Protein AF-A0A1H2SVT1-F1 (afdb_monomer)

Nearest PDB structures (foldseek):
  7yj0-assembly2_D  TM=6.803E-01  e=1.256E+00  Boreostereum vibrans
  8rqc-assembly1_D  TM=5.465E-01  e=1.954E+00  Homo sapiens
  8rq9-assembly2_C  TM=5.549E-01  e=2.515E+00  Homo sapiens
  7ef0-assembly1_A  TM=5.835E-01  e=3.672E+00  Zea mays
  5x8m-assembly1_B  TM=4.064E-01  e=2.515E+00  Homo sapiens

Secondary structure (DSSP, 8-state):
--PPPHHHHHHHHHHT-HHHHHHHHHHHHHHHHHHHHHHHHHHHHHHHHHHHHHHHHHHSSBPPTTT--S-EEEEEEEE-TTTGGGTEEEEEEEETTT--EEEEEEE--

Organism: NCBI:txid574349

Foldseek 3Di:
DDQQDPVVLVVCVVVVVVVVSVVSVVSNVVVVVVVVVVVVVVVVVVVVVVVVVVVVCQPCADQDPPPRGRQKDWPDWAQDPVCSVVQWIWTWIAGPPPGDIDIDTDHPD

Mean predicted aligned error: 12.08 Å

Sequence (109 aa):
MALPNYKEIIELVKVGSTIEAQEKIMQLRQSALDLQEENIELRTKITDLEAKLREAESEDGDPCPRCRKRTYYVESSEPDRIFGDLGGMRRVYKCSECGFTESGISSDS

pLDDT: mean 86.69, std 9.15, range [52.06, 97.62]

Solvent-accessible surface area (backbone atoms only — not comparable to full-atom values): 6162 Å² total; per-residue (Å²): 134,89,75,73,55,71,68,60,43,51,50,29,51,72,74,65,40,56,65,66,27,47,55,48,51,50,51,44,51,51,53,50,50,54,52,51,52,53,50,52,52,51,51,51,50,50,55,52,50,54,50,51,49,57,52,51,55,55,66,79,29,48,62,26,94,86,82,60,48,23,44,26,45,77,77,45,77,42,70,27,94,85,41,29,94,78,46,24,27,32,34,31,33,36,23,81,84,79,66,51,71,53,76,50,80,47,70,78,127

Radius of gyration: 29.96 Å; Cα contacts (8 Å, |Δi|>4): 120; chains: 1; bounding box: 57×30×80 Å

Structure (mmCIF, N/CA/C/O backbone):
data_AF-A0A1H2SVT1-F1
#
_entry.id   AF-A0A1H2SVT1-F1
#
loop_
_atom_site.group_PDB
_atom_site.id
_atom_site.type_symbol
_atom_site.label_atom_id
_atom_site.label_alt_id
_atom_site.label_comp_id
_atom_site.label_asym_id
_atom_site.label_entity_id
_atom_site.label_seq_id
_atom_site.pdbx_PDB_ins_code
_atom_site.Cartn_x
_atom_site.Cartn_y
_atom_site.Cartn_z
_atom_site.occupancy
_atom_site.B_iso_or_equiv
_atom_site.auth_seq_id
_atom_site.auth_comp_id
_atom_site.auth_asym_id
_atom_site.auth_atom_id
_atom_site.pdbx_PDB_model_num
ATOM 1 N N . MET A 1 1 ? -9.133 -13.160 15.426 1.00 52.06 1 MET A N 1
ATOM 2 C CA . MET A 1 1 ? -9.771 -13.226 16.762 1.00 52.06 1 MET A CA 1
ATOM 3 C C . MET A 1 1 ? -11.283 -13.175 16.611 1.00 52.06 1 MET A C 1
ATOM 5 O O . MET A 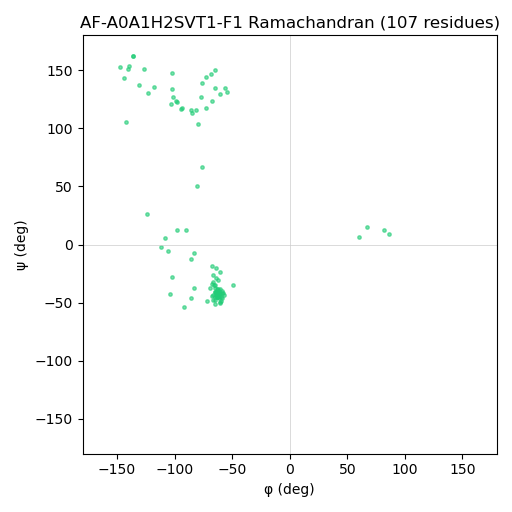1 1 ? -11.755 -12.540 15.677 1.00 52.06 1 MET A O 1
ATOM 9 N N . ALA A 1 2 ? -12.033 -13.835 17.496 1.00 68.94 2 ALA A N 1
ATOM 10 C CA . ALA A 1 2 ? -13.489 -13.709 17.542 1.00 68.94 2 ALA A CA 1
ATOM 11 C C . ALA A 1 2 ? -13.856 -12.492 18.403 1.00 68.94 2 ALA A C 1
ATOM 13 O O . ALA A 1 2 ? -13.541 -12.465 19.591 1.00 68.94 2 ALA A O 1
ATOM 14 N N . LEU A 1 3 ? -14.470 -11.475 17.797 1.00 72.31 3 LEU A N 1
ATOM 15 C CA . LEU A 1 3 ? -14.932 -10.291 18.520 1.00 72.31 3 LEU A CA 1
ATOM 16 C C . LEU A 1 3 ? -16.216 -10.620 19.297 1.00 72.31 3 LEU A C 1
ATOM 18 O O . LEU A 1 3 ? -17.097 -11.284 18.741 1.00 72.31 3 LEU A O 1
ATOM 22 N N . PRO A 1 4 ? -16.364 -10.137 20.544 1.00 74.88 4 PRO A N 1
ATOM 23 C CA . PRO A 1 4 ? -17.628 -10.221 21.265 1.00 74.88 4 PRO A CA 1
ATOM 24 C C . PRO A 1 4 ? -18.763 -9.593 20.448 1.00 74.88 4 PRO A C 1
ATOM 26 O O . PRO A 1 4 ? -18.633 -8.475 19.943 1.00 74.88 4 PRO A O 1
ATOM 29 N N . ASN A 1 5 ? -19.890 -10.294 20.318 1.00 82.62 5 ASN A N 1
ATOM 30 C CA . ASN A 1 5 ? -21.033 -9.778 19.574 1.00 82.62 5 ASN A CA 1
ATOM 31 C C . ASN A 1 5 ? -21.777 -8.734 20.419 1.00 82.62 5 ASN A C 1
ATOM 33 O O . ASN A 1 5 ? -22.199 -9.009 21.540 1.00 82.62 5 ASN A O 1
ATOM 37 N N . TYR A 1 6 ? -21.993 -7.545 19.857 1.00 83.62 6 TYR A N 1
ATOM 38 C CA . TYR A 1 6 ? -22.759 -6.463 20.485 1.00 83.62 6 TYR A CA 1
ATOM 39 C C . TYR A 1 6 ? -24.127 -6.918 21.030 1.00 83.62 6 TYR A C 1
ATOM 41 O O . TYR A 1 6 ? -24.556 -6.448 22.084 1.00 83.62 6 TYR A O 1
ATOM 49 N N . LYS A 1 7 ? -24.793 -7.867 20.353 1.00 84.94 7 LYS A N 1
ATOM 50 C CA . LYS A 1 7 ? -26.080 -8.421 20.801 1.00 84.94 7 LYS A CA 1
ATOM 51 C C . LYS A 1 7 ? -25.975 -9.153 22.143 1.00 84.94 7 LYS A C 1
ATOM 53 O O . LYS A 1 7 ? -26.826 -8.931 22.997 1.00 84.94 7 LYS A O 1
ATOM 58 N N . GLU A 1 8 ? -24.914 -9.932 22.357 1.00 83.88 8 GLU A N 1
ATOM 59 C CA . GLU A 1 8 ? -24.680 -10.654 23.619 1.00 83.88 8 GLU A CA 1
ATOM 60 C C . GLU A 1 8 ? -24.477 -9.678 24.783 1.00 83.88 8 GLU A C 1
ATOM 62 O O . GLU A 1 8 ? -25.024 -9.865 25.865 1.00 83.88 8 GLU A O 1
ATOM 67 N N . ILE A 1 9 ? -23.739 -8.587 24.552 1.00 82.69 9 ILE A N 1
ATOM 68 C CA . ILE A 1 9 ? -23.494 -7.562 25.577 1.00 82.69 9 ILE A CA 1
ATOM 69 C C . ILE A 1 9 ? -24.808 -6.891 25.991 1.00 82.69 9 ILE A C 1
ATOM 71 O O . ILE A 1 9 ? -25.060 -6.712 27.181 1.00 82.69 9 ILE A O 1
ATOM 75 N N . ILE A 1 10 ? -25.672 -6.540 25.032 1.00 85.06 10 ILE A N 1
ATOM 76 C CA . ILE A 1 10 ? -26.980 -5.942 25.339 1.00 85.06 10 ILE A CA 1
ATOM 77 C C . ILE A 1 10 ? -27.864 -6.906 26.128 1.00 85.06 10 ILE A C 1
ATOM 79 O O . ILE A 1 10 ? -28.576 -6.475 27.033 1.00 85.06 10 ILE A O 1
ATOM 83 N N . GLU A 1 11 ? -27.865 -8.187 25.770 1.00 86.25 11 GLU A N 1
ATOM 84 C CA . GLU A 1 11 ? -28.660 -9.197 26.470 1.00 86.25 11 GLU A CA 1
ATOM 85 C C . GLU A 1 11 ? -28.208 -9.349 27.924 1.00 86.25 11 GLU A C 1
ATOM 87 O O . GLU A 1 11 ? -29.047 -9.273 28.820 1.00 86.25 11 GLU A O 1
ATOM 92 N N . LEU A 1 12 ? -26.899 -9.421 28.178 1.00 84.62 12 LEU A N 1
ATOM 93 C CA . LEU A 1 12 ? -26.348 -9.464 29.538 1.00 84.62 12 LEU A CA 1
ATOM 94 C C . LEU A 1 12 ? -26.740 -8.225 30.358 1.00 84.62 12 LEU A C 1
ATOM 96 O O . LEU A 1 12 ? -27.152 -8.342 31.512 1.00 84.62 12 LEU A O 1
ATOM 100 N N . VAL A 1 13 ? -26.706 -7.036 29.747 1.00 82.25 13 VAL A N 1
ATOM 101 C CA . VAL A 1 13 ? -27.159 -5.794 30.396 1.00 82.25 13 VAL A CA 1
ATOM 102 C C . VAL A 1 13 ? -28.660 -5.834 30.705 1.00 82.25 13 VAL A C 1
ATOM 104 O O . VAL A 1 13 ? -29.070 -5.412 31.785 1.00 82.25 13 VAL A O 1
ATOM 107 N N . LYS A 1 14 ? -29.487 -6.358 29.792 1.00 83.56 14 LYS A N 1
ATOM 108 C CA . LYS A 1 14 ? -30.947 -6.452 29.970 1.00 83.56 14 LYS A CA 1
ATOM 109 C C . LYS A 1 14 ? -31.359 -7.431 31.066 1.00 83.56 14 LYS A C 1
ATOM 111 O O . LYS A 1 14 ? -32.363 -7.183 31.727 1.00 83.56 14 LYS A O 1
ATOM 116 N N . VAL A 1 15 ? -30.614 -8.520 31.255 1.00 89.25 15 VAL A N 1
ATOM 117 C CA . VAL A 1 15 ? -30.900 -9.530 32.292 1.00 89.25 15 VAL A CA 1
ATOM 118 C C . VAL A 1 15 ? -30.340 -9.115 33.667 1.00 89.25 15 VAL A C 1
ATOM 120 O O . VAL A 1 15 ? -30.661 -9.732 34.677 1.00 89.25 15 VAL A O 1
ATOM 123 N N . GLY A 1 16 ? -29.569 -8.022 33.744 1.00 83.50 16 GLY A N 1
ATOM 124 C CA . GLY A 1 16 ? -28.980 -7.524 34.996 1.00 83.50 16 GLY A CA 1
ATOM 125 C C . GLY A 1 16 ? -27.633 -8.166 35.348 1.00 83.50 16 GLY A C 1
ATOM 126 O O . GLY A 1 16 ? -27.096 -7.911 36.425 1.00 83.50 16 GLY A O 1
ATOM 127 N N . SER A 1 17 ? -27.057 -8.938 34.425 1.00 85.38 17 SER A N 1
ATOM 128 C CA . SER A 1 17 ? -25.718 -9.530 34.501 1.00 85.38 17 SER A CA 1
ATOM 129 C C . SER A 1 17 ? -24.630 -8.485 34.220 1.00 85.38 17 SER A C 1
ATOM 131 O O . SER A 1 17 ? -23.930 -8.508 33.205 1.00 85.38 17 SER A O 1
ATOM 133 N N . THR A 1 18 ? -24.500 -7.506 35.115 1.00 86.56 18 THR A N 1
ATOM 134 C CA . THR A 1 18 ? -23.638 -6.330 34.910 1.00 86.56 18 THR A CA 1
ATOM 135 C C . THR A 1 18 ? -22.146 -6.664 34.867 1.00 86.56 18 THR A C 1
ATOM 137 O O . THR A 1 18 ? -21.412 -6.017 34.122 1.00 86.56 18 THR A O 1
ATOM 140 N N . ILE A 1 19 ? -21.698 -7.682 35.607 1.00 88.62 19 ILE A N 1
ATOM 141 C CA . ILE A 1 19 ? -20.288 -8.111 35.644 1.00 88.62 19 ILE A CA 1
ATOM 142 C C . ILE A 1 19 ? -19.891 -8.797 34.329 1.00 88.62 19 ILE A C 1
ATOM 144 O O . ILE A 1 19 ? -18.910 -8.408 33.703 1.00 88.62 19 ILE A O 1
ATOM 148 N N . GLU A 1 20 ? -20.692 -9.749 33.852 1.00 87.44 20 GLU A N 1
ATOM 149 C CA . GLU A 1 20 ? -20.442 -10.470 32.592 1.00 87.44 20 GLU A CA 1
ATOM 150 C C . GLU A 1 20 ? -20.471 -9.510 31.391 1.00 87.44 20 GLU A C 1
ATOM 152 O O . GLU A 1 20 ? -19.639 -9.588 30.484 1.00 87.44 20 GLU A O 1
ATOM 157 N N . ALA A 1 21 ? -21.389 -8.535 31.411 1.00 87.19 21 ALA A N 1
ATOM 158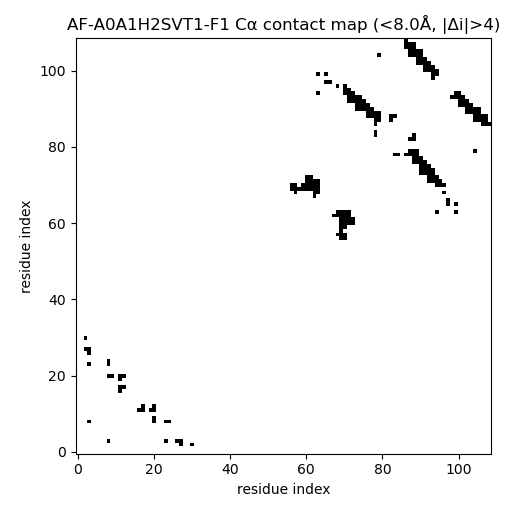 C CA . ALA A 1 21 ? -21.408 -7.458 30.430 1.00 87.19 21 ALA A CA 1
ATOM 159 C C . ALA A 1 21 ? -20.127 -6.604 30.483 1.00 87.19 21 ALA A C 1
ATOM 161 O O . ALA A 1 21 ? -19.577 -6.266 29.433 1.00 87.19 21 ALA A O 1
ATOM 162 N N . GLN A 1 22 ? -19.626 -6.267 31.678 1.00 88.44 22 GLN A N 1
ATOM 163 C CA . GLN A 1 22 ? -18.375 -5.517 31.837 1.00 88.44 22 GLN A CA 1
ATOM 164 C C . GLN A 1 22 ? -17.164 -6.287 31.306 1.00 88.44 22 GLN A C 1
ATOM 166 O O . GLN A 1 22 ? -16.359 -5.700 30.584 1.00 88.44 22 GLN A O 1
ATOM 171 N N . GLU A 1 23 ? -17.054 -7.587 31.582 1.00 90.06 23 GLU A N 1
ATOM 172 C CA . GLU A 1 23 ? -15.973 -8.427 31.051 1.00 90.06 23 GLU A CA 1
ATOM 173 C C . GLU A 1 23 ? -15.974 -8.447 29.520 1.00 90.06 23 GLU A C 1
ATOM 175 O O . GLU A 1 23 ? -14.938 -8.235 28.886 1.00 90.06 23 GLU A O 1
ATOM 180 N N . LYS A 1 24 ? -17.147 -8.613 28.901 1.00 88.69 24 LYS A N 1
ATOM 181 C CA . LYS A 1 24 ? -17.289 -8.582 27.438 1.00 88.69 24 LYS A CA 1
ATOM 182 C C . LYS A 1 24 ? -16.950 -7.211 26.850 1.00 88.69 24 LYS A C 1
ATOM 184 O O . LYS A 1 24 ? -16.329 -7.136 25.791 1.00 88.69 24 LYS A O 1
ATOM 189 N N . ILE A 1 25 ? -17.310 -6.124 27.535 1.00 89.44 25 ILE A N 1
ATOM 190 C CA . ILE A 1 25 ? -16.923 -4.761 27.141 1.00 89.44 25 ILE A CA 1
ATOM 191 C C . ILE A 1 25 ? -15.404 -4.584 27.236 1.00 89.44 25 ILE A C 1
ATOM 193 O O . ILE A 1 25 ? -14.810 -3.977 26.345 1.00 89.44 25 ILE A O 1
ATOM 197 N N . MET A 1 26 ? -14.760 -5.110 28.280 1.00 91.25 26 MET A N 1
ATOM 198 C CA . MET A 1 26 ? -13.302 -5.063 28.419 1.00 91.25 26 MET A CA 1
ATOM 199 C C . MET A 1 26 ? -12.604 -5.856 27.314 1.00 91.25 26 MET A C 1
ATOM 201 O O . MET A 1 26 ? -11.671 -5.338 26.706 1.00 91.25 26 MET A O 1
ATOM 205 N N . GLN A 1 27 ? -13.095 -7.053 26.987 1.00 91.06 27 GLN A N 1
ATOM 206 C CA . GLN A 1 27 ? -12.592 -7.844 25.859 1.00 91.06 27 GLN A CA 1
ATOM 207 C C . GLN A 1 27 ? -12.726 -7.083 24.538 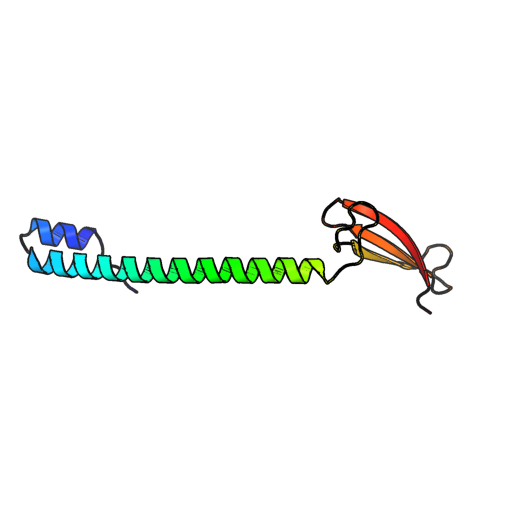1.00 91.06 27 GLN A C 1
ATOM 209 O O . GLN A 1 27 ? -11.771 -7.000 23.773 1.00 91.06 27 GLN A O 1
ATOM 214 N N . LEU A 1 28 ? -13.887 -6.468 24.292 1.00 90.69 28 LEU A N 1
ATOM 215 C CA . LEU A 1 28 ? -14.120 -5.685 23.081 1.00 90.69 28 LEU A CA 1
ATOM 216 C C . LEU A 1 28 ? -13.175 -4.479 22.992 1.00 90.69 28 LEU A C 1
ATOM 218 O O . LEU A 1 28 ? -12.664 -4.183 21.916 1.00 90.69 28 LEU A O 1
ATOM 222 N N . ARG A 1 29 ? -12.923 -3.797 24.116 1.00 91.31 29 ARG A N 1
ATOM 223 C CA . ARG A 1 29 ? -11.959 -2.690 24.186 1.00 91.31 29 ARG A CA 1
ATOM 224 C C . ARG A 1 29 ? -10.541 -3.158 23.893 1.00 91.31 29 ARG A C 1
ATOM 226 O O . ARG A 1 29 ? -9.868 -2.497 23.113 1.00 91.31 29 ARG A O 1
ATOM 233 N N . GLN A 1 30 ? -10.114 -4.279 24.472 1.00 93.50 30 GLN A N 1
ATOM 234 C CA . GLN A 1 30 ? -8.786 -4.827 24.208 1.00 93.50 30 GLN A CA 1
ATOM 235 C C . GLN A 1 30 ? -8.628 -5.167 22.727 1.00 93.50 30 GLN A C 1
ATOM 237 O O . GLN A 1 30 ? -7.723 -4.660 22.082 1.00 93.50 30 GLN A O 1
ATOM 242 N N . SER A 1 31 ? -9.574 -5.911 22.147 1.00 91.75 31 SER A N 1
ATOM 243 C CA . SER A 1 31 ? -9.515 -6.238 20.721 1.00 91.75 31 SER A CA 1
ATOM 244 C C . SER A 1 31 ? -9.582 -5.001 19.818 1.00 91.75 31 SER A C 1
ATOM 246 O O . SER A 1 31 ? -9.007 -5.008 18.735 1.00 91.75 31 SER A O 1
ATOM 248 N N . ALA A 1 32 ? -10.271 -3.933 20.233 1.00 92.44 32 ALA A N 1
ATOM 249 C CA . ALA A 1 32 ? -10.275 -2.671 19.496 1.00 92.44 32 ALA A CA 1
ATOM 250 C C . ALA A 1 32 ? -8.914 -1.959 19.545 1.00 92.44 32 ALA A C 1
ATOM 252 O O . ALA A 1 32 ? -8.521 -1.370 18.541 1.00 92.44 32 ALA A O 1
ATOM 253 N N . LEU A 1 33 ? -8.205 -2.018 20.678 1.00 95.62 33 LEU A N 1
ATOM 254 C CA . LEU A 1 33 ? -6.839 -1.501 20.801 1.00 95.62 33 LEU A CA 1
ATOM 255 C C . LEU A 1 33 ? -5.870 -2.314 19.940 1.00 95.62 33 LEU A C 1
ATOM 257 O O . LEU A 1 33 ? -5.164 -1.726 19.129 1.00 95.62 33 LEU A O 1
ATOM 261 N N . ASP A 1 34 ? -5.927 -3.645 20.022 1.00 94.88 34 ASP A N 1
ATOM 262 C CA . ASP A 1 34 ? -5.079 -4.536 19.220 1.00 94.88 34 ASP A CA 1
ATOM 263 C C . AS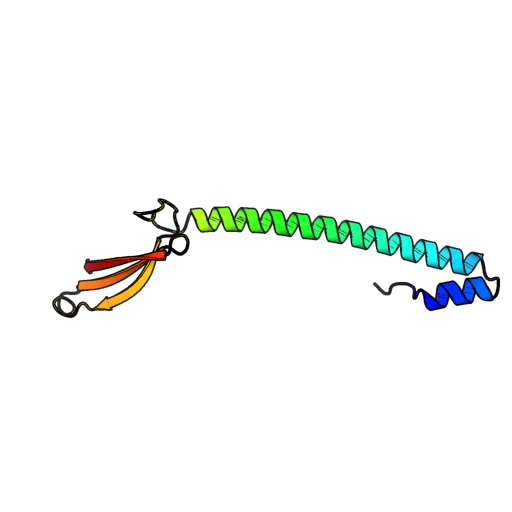P A 1 34 ? -5.272 -4.273 17.711 1.00 94.88 34 ASP A C 1
ATOM 265 O O . ASP A 1 34 ? -4.313 -4.145 16.952 1.00 94.88 34 ASP A O 1
ATOM 269 N N . LEU A 1 35 ? -6.527 -4.112 17.266 1.00 95.12 35 LEU A N 1
ATOM 270 C CA . LEU A 1 35 ? -6.841 -3.765 15.876 1.00 95.12 35 LEU A CA 1
ATOM 271 C C . LEU A 1 35 ? -6.353 -2.364 15.487 1.00 95.12 35 LEU A C 1
ATOM 273 O O . LEU A 1 35 ? -5.988 -2.148 14.331 1.00 95.12 35 LEU A O 1
ATOM 277 N N . GLN A 1 36 ? -6.376 -1.397 16.408 1.00 95.56 36 GLN A N 1
ATOM 278 C CA . GLN A 1 36 ? -5.826 -0.065 16.151 1.00 95.56 36 GLN A CA 1
ATOM 279 C C . GLN A 1 36 ? -4.308 -0.116 15.980 1.00 95.56 36 GLN A C 1
ATOM 281 O O . GLN A 1 36 ? -3.796 0.498 15.043 1.00 95.56 36 GLN A O 1
ATOM 286 N N . GLU A 1 37 ? -3.606 -0.862 16.830 1.00 96.38 37 GLU A N 1
ATOM 287 C CA . GLU A 1 37 ? -2.161 -1.072 16.728 1.00 96.38 37 GLU A CA 1
ATOM 288 C C . GLU A 1 37 ? -1.796 -1.740 15.398 1.00 96.38 37 GLU A C 1
ATOM 290 O O . GLU A 1 37 ? -0.988 -1.198 14.641 1.00 96.38 37 GLU A O 1
ATOM 295 N N . GLU A 1 38 ? -2.476 -2.833 15.037 1.00 95.88 38 GLU A N 1
ATOM 296 C CA . GLU A 1 38 ? -2.268 -3.509 13.752 1.00 95.88 38 GLU A CA 1
ATOM 297 C C . GLU A 1 38 ? -2.534 -2.565 12.567 1.00 95.88 38 GLU A C 1
ATOM 299 O O . GLU A 1 38 ? -1.779 -2.541 11.592 1.00 95.88 38 GLU A O 1
ATOM 304 N N . ASN A 1 39 ? -3.571 -1.722 12.644 1.00 95.94 39 ASN A N 1
ATOM 305 C CA . ASN A 1 39 ? -3.857 -0.749 11.591 1.00 95.94 39 ASN A CA 1
ATOM 306 C C . ASN A 1 39 ? -2.733 0.284 11.434 1.00 95.94 39 ASN A C 1
ATOM 308 O O . ASN A 1 39 ? -2.379 0.638 10.308 1.00 95.94 39 ASN A O 1
ATOM 312 N N . ILE A 1 40 ? -2.166 0.762 12.544 1.00 97.62 40 ILE A N 1
ATOM 313 C CA . ILE A 1 40 ? -1.035 1.697 12.543 1.00 97.62 40 ILE A CA 1
ATOM 314 C C . ILE A 1 40 ? 0.203 1.030 11.934 1.00 97.62 40 ILE A C 1
ATOM 316 O O . ILE A 1 40 ? 0.858 1.625 11.072 1.00 97.62 40 ILE A O 1
ATOM 320 N N . GLU A 1 41 ? 0.504 -0.211 12.314 1.00 97.38 41 GLU A N 1
ATOM 321 C CA . GLU A 1 41 ? 1.625 -0.964 11.747 1.00 97.38 41 GLU A CA 1
ATOM 322 C C . GLU A 1 41 ? 1.469 -1.183 10.241 1.00 97.38 41 GLU A C 1
ATOM 324 O O . GLU A 1 41 ? 2.406 -0.954 9.474 1.00 97.38 41 GLU A O 1
ATOM 329 N N . LEU A 1 42 ? 0.279 -1.597 9.797 1.00 96.69 42 LEU A N 1
ATOM 330 C CA . LEU A 1 42 ? -0.012 -1.811 8.382 1.00 96.69 42 LEU A CA 1
ATOM 331 C C . LEU A 1 42 ? 0.097 -0.512 7.584 1.00 96.69 42 LEU A C 1
ATOM 333 O O . LEU A 1 42 ? 0.704 -0.508 6.515 1.00 96.69 42 LEU A O 1
ATOM 337 N N . ARG A 1 43 ? -0.420 0.605 8.108 1.00 95.94 43 ARG A N 1
ATOM 338 C CA . ARG A 1 43 ? -0.262 1.924 7.473 1.00 95.94 43 ARG A CA 1
ATOM 339 C C . ARG A 1 43 ? 1.203 2.319 7.352 1.00 95.94 43 ARG A C 1
ATOM 341 O O . ARG A 1 43 ? 1.608 2.779 6.291 1.00 95.94 43 ARG A O 1
ATOM 348 N N . THR A 1 44 ? 1.994 2.088 8.396 1.00 96.50 44 THR A N 1
ATOM 349 C CA . THR A 1 44 ? 3.435 2.376 8.386 1.00 96.50 44 THR A CA 1
ATOM 350 C C . THR A 1 44 ? 4.157 1.541 7.324 1.00 96.50 44 THR A C 1
ATOM 352 O O . THR A 1 44 ? 4.941 2.074 6.538 1.00 96.50 44 THR A O 1
ATOM 355 N N . LYS A 1 45 ? 3.839 0.244 7.226 1.00 96.50 45 LYS A N 1
ATOM 356 C CA . LYS A 1 45 ? 4.382 -0.643 6.184 1.00 96.50 45 LYS A CA 1
ATOM 357 C C . LYS A 1 45 ? 3.991 -0.187 4.780 1.00 96.50 45 LYS A C 1
ATOM 359 O O . LYS A 1 45 ? 4.841 -0.183 3.899 1.00 96.50 45 LYS A O 1
ATOM 364 N N . ILE A 1 46 ? 2.740 0.227 4.572 1.00 95.88 46 ILE A N 1
ATOM 365 C CA . ILE A 1 46 ? 2.288 0.777 3.286 1.00 95.88 46 ILE A CA 1
ATOM 366 C C . ILE A 1 46 ? 3.107 2.017 2.929 1.00 95.88 46 ILE A C 1
ATOM 368 O O . ILE A 1 46 ? 3.643 2.083 1.830 1.00 95.88 46 ILE A O 1
ATOM 372 N N . THR A 1 47 ? 3.280 2.960 3.859 1.00 95.62 47 THR A N 1
ATOM 373 C CA . THR A 1 47 ? 4.053 4.179 3.580 1.00 95.62 47 THR A CA 1
ATOM 374 C C . THR A 1 47 ? 5.520 3.897 3.251 1.00 95.62 47 THR A C 1
ATOM 376 O O . THR A 1 47 ? 6.069 4.533 2.354 1.00 95.62 47 THR A O 1
ATOM 379 N N . ASP A 1 48 ? 6.144 2.928 3.929 1.00 95.75 48 ASP A N 1
ATOM 380 C CA . ASP A 1 48 ? 7.527 2.508 3.667 1.00 95.75 48 ASP A CA 1
ATOM 381 C C . ASP A 1 48 ? 7.662 1.819 2.300 1.00 95.75 48 ASP A C 1
ATOM 383 O O . ASP A 1 48 ? 8.552 2.140 1.514 1.00 95.75 48 ASP A O 1
ATOM 387 N N . LEU A 1 49 ? 6.737 0.914 1.969 1.00 94.44 49 LEU A N 1
ATOM 388 C CA . LEU A 1 49 ? 6.718 0.239 0.670 1.00 94.44 49 LEU A CA 1
ATOM 389 C C . LEU A 1 49 ? 6.452 1.213 -0.481 1.00 94.44 49 LEU A C 1
ATOM 391 O O . LEU A 1 49 ? 7.106 1.121 -1.515 1.00 94.44 49 LEU A O 1
ATOM 395 N N . GLU A 1 50 ? 5.542 2.171 -0.310 1.00 92.38 50 GLU A N 1
ATOM 396 C CA . GLU A 1 50 ? 5.305 3.223 -1.302 1.00 92.38 50 GLU A CA 1
ATOM 397 C C . GLU A 1 50 ? 6.524 4.137 -1.484 1.00 92.38 50 GLU A C 1
ATOM 399 O O . GLU A 1 50 ? 6.772 4.619 -2.587 1.00 92.38 50 GLU A O 1
ATOM 404 N N . ALA A 1 51 ? 7.283 4.417 -0.419 1.00 89.00 51 ALA A N 1
ATOM 405 C CA . ALA A 1 51 ? 8.533 5.167 -0.527 1.00 89.00 51 ALA A CA 1
ATOM 406 C C . ALA A 1 51 ? 9.577 4.387 -1.338 1.00 89.00 51 ALA A C 1
ATOM 408 O O . ALA A 1 51 ? 10.118 4.925 -2.299 1.00 89.00 51 ALA A O 1
ATOM 409 N N . LYS A 1 52 ? 9.768 3.100 -1.027 1.00 88.19 52 LYS A N 1
ATOM 410 C CA . LYS A 1 52 ? 10.681 2.212 -1.763 1.00 88.19 52 LYS A CA 1
ATOM 411 C C . LYS A 1 52 ? 10.290 2.038 -3.228 1.00 88.19 52 LYS A C 1
ATOM 413 O O . LYS A 1 52 ? 11.161 2.027 -4.089 1.00 88.19 52 LYS A O 1
ATOM 418 N N . LEU A 1 53 ? 8.994 1.927 -3.524 1.00 83.44 53 LEU A N 1
ATOM 419 C CA . LEU A 1 53 ? 8.502 1.885 -4.903 1.00 83.44 53 LEU A CA 1
ATOM 420 C C . LEU A 1 53 ? 8.826 3.178 -5.648 1.00 83.44 53 LEU A C 1
ATOM 422 O O . LEU A 1 53 ? 9.347 3.115 -6.752 1.00 83.44 53 LEU A O 1
ATOM 426 N N . ARG A 1 54 ? 8.596 4.342 -5.028 1.00 77.69 54 ARG A N 1
ATOM 427 C CA . ARG A 1 54 ? 8.959 5.635 -5.627 1.00 77.69 54 ARG A CA 1
ATOM 428 C C . ARG A 1 54 ? 10.459 5.767 -5.885 1.00 77.69 54 ARG A C 1
ATOM 430 O O . ARG A 1 54 ? 10.843 6.352 -6.893 1.00 77.69 54 ARG A O 1
ATOM 437 N N . GLU A 1 55 ? 11.295 5.256 -4.984 1.00 77.75 55 GLU A N 1
ATOM 438 C CA . GLU A 1 55 ? 12.749 5.225 -5.174 1.00 77.75 55 GLU A CA 1
ATOM 439 C C . GLU A 1 55 ? 13.129 4.321 -6.354 1.00 77.75 55 GLU A C 1
ATOM 441 O O . GLU A 1 55 ? 13.786 4.794 -7.278 1.00 77.75 55 GLU A O 1
ATOM 446 N N . ALA A 1 56 ? 12.631 3.083 -6.399 1.00 74.44 56 ALA A N 1
ATOM 447 C CA . ALA A 1 56 ? 12.897 2.145 -7.494 1.00 74.44 56 ALA A CA 1
ATOM 448 C C . ALA A 1 56 ? 12.395 2.660 -8.861 1.00 74.44 56 ALA A C 1
ATOM 450 O O . ALA A 1 56 ? 13.134 2.660 -9.843 1.00 74.44 56 ALA A O 1
ATOM 451 N N . GLU A 1 57 ? 11.179 3.214 -8.922 1.00 66.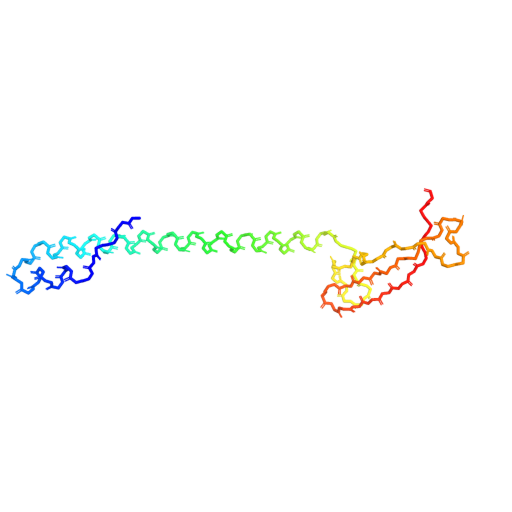94 57 GLU A N 1
ATOM 452 C CA . GLU A 1 57 ? 10.628 3.843 -10.134 1.00 66.94 57 GLU A CA 1
ATOM 453 C C . GLU A 1 57 ? 11.468 5.031 -10.627 1.00 66.94 57 GLU A C 1
ATOM 455 O O . GLU A 1 57 ? 11.414 5.389 -11.803 1.00 66.94 57 GLU A O 1
ATOM 460 N N . SER A 1 58 ? 12.243 5.663 -9.741 1.00 59.78 58 SER A N 1
ATOM 461 C CA . SER A 1 58 ? 13.142 6.757 -10.102 1.00 59.78 58 SER A CA 1
ATOM 462 C C . SER A 1 58 ? 14.516 6.293 -10.595 1.00 59.78 58 SER A C 1
ATOM 464 O O . SER A 1 58 ? 15.256 7.114 -11.140 1.00 59.78 58 SER A O 1
ATOM 466 N N . GLU A 1 59 ? 14.867 5.016 -10.427 1.00 61.31 59 GLU A N 1
ATOM 467 C CA . GLU A 1 59 ? 16.180 4.459 -10.781 1.00 61.31 59 GLU A CA 1
ATOM 468 C C . GLU A 1 59 ? 16.167 3.655 -12.092 1.00 61.31 59 GLU A C 1
ATOM 470 O O . GLU A 1 59 ? 17.170 3.665 -12.806 1.00 61.31 59 GLU A O 1
ATOM 475 N N . ASP A 1 60 ? 15.035 3.055 -12.470 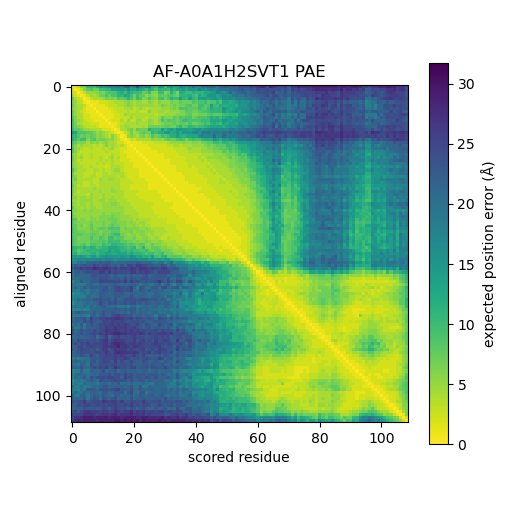1.00 61.97 60 ASP A N 1
ATOM 476 C CA . ASP A 1 60 ? 14.967 2.037 -13.535 1.00 61.97 60 ASP A CA 1
ATOM 477 C C . ASP A 1 60 ? 14.707 2.556 -14.971 1.00 61.97 60 ASP A C 1
ATOM 479 O O . ASP A 1 60 ? 14.436 1.767 -15.879 1.00 61.97 60 ASP A O 1
ATOM 483 N N . GLY A 1 61 ? 14.802 3.864 -15.235 1.00 69.06 61 GLY A N 1
ATOM 484 C CA . GLY A 1 61 ? 14.516 4.420 -16.565 1.00 69.06 61 GLY A CA 1
ATOM 485 C C . GLY A 1 61 ? 15.462 5.518 -17.036 1.00 69.06 61 GLY A C 1
ATOM 486 O O . GLY A 1 61 ? 16.022 6.291 -16.251 1.00 69.06 61 GLY A O 1
ATOM 487 N N . ASP A 1 62 ? 15.586 5.644 -18.358 1.00 79.44 62 ASP A N 1
ATOM 488 C CA . ASP A 1 62 ? 16.273 6.779 -18.963 1.00 79.44 62 ASP A CA 1
ATOM 489 C C . ASP A 1 62 ? 15.505 8.085 -18.662 1.00 79.44 62 ASP A C 1
ATOM 491 O O . ASP A 1 62 ? 14.279 8.088 -18.478 1.00 79.44 62 ASP A O 1
ATOM 495 N N . PRO A 1 63 ? 16.191 9.237 -18.570 1.00 85.31 63 PRO A N 1
ATOM 496 C CA . PRO A 1 63 ? 15.520 10.514 -18.377 1.00 85.31 63 PRO A CA 1
ATOM 497 C C . PRO A 1 63 ? 14.711 10.880 -19.625 1.00 85.31 63 PRO A C 1
ATOM 499 O O . PRO A 1 63 ? 15.254 11.032 -20.718 1.00 85.31 63 PRO A O 1
ATOM 502 N N . CYS A 1 64 ? 13.407 11.101 -19.457 1.00 88.25 64 CYS A N 1
ATOM 503 C CA . CYS A 1 64 ? 12.549 11.537 -20.552 1.00 88.25 64 CYS A CA 1
ATOM 504 C C . CYS A 1 64 ? 13.024 12.899 -21.103 1.00 88.25 64 CYS A C 1
ATOM 506 O O . CYS A 1 64 ? 13.131 13.859 -20.333 1.00 88.25 64 CYS A O 1
ATOM 508 N N . PRO A 1 65 ? 13.210 13.062 -22.425 1.00 88.75 65 PRO A N 1
ATOM 509 C CA . PRO A 1 65 ? 13.685 14.320 -23.009 1.00 88.75 65 PRO A CA 1
ATOM 510 C C . PRO A 1 65 ? 12.709 15.493 -22.808 1.00 88.75 65 PRO A C 1
ATOM 512 O O . PRO A 1 65 ? 13.117 16.653 -22.854 1.00 88.75 65 PRO A O 1
ATOM 515 N N . ARG A 1 66 ? 11.423 15.211 -22.541 1.00 90.31 66 ARG A N 1
ATOM 516 C CA . ARG A 1 66 ? 10.380 16.228 -22.339 1.00 90.31 66 ARG A CA 1
ATOM 517 C C . ARG A 1 66 ? 10.197 16.639 -20.877 1.00 90.31 66 ARG A C 1
ATOM 519 O O . ARG A 1 66 ? 10.212 17.830 -20.583 1.00 90.31 66 ARG A O 1
ATOM 526 N N . CYS A 1 67 ? 9.984 15.684 -19.968 1.00 90.69 67 CYS A N 1
ATOM 527 C CA . CYS A 1 67 ? 9.688 15.973 -18.555 1.00 90.69 67 CYS A CA 1
ATOM 528 C C . CYS A 1 67 ? 10.857 15.697 -17.598 1.00 90.69 67 CYS A C 1
ATOM 530 O O . CYS A 1 67 ? 10.745 16.004 -16.414 1.00 90.69 67 CYS A O 1
ATOM 532 N N . ARG A 1 68 ? 11.964 15.124 -18.094 1.00 83.81 68 ARG A N 1
ATOM 533 C CA . ARG A 1 68 ? 13.183 14.754 -17.348 1.00 83.81 68 ARG A CA 1
ATOM 534 C C . ARG A 1 68 ? 12.996 13.750 -16.207 1.00 83.81 68 ARG A C 1
ATOM 536 O O . ARG A 1 68 ? 13.958 13.464 -15.502 1.00 83.81 68 ARG A O 1
ATOM 543 N N . LYS A 1 69 ? 11.799 13.180 -16.039 1.00 83.62 69 LYS A N 1
ATOM 544 C CA . LYS A 1 69 ? 11.565 12.052 -15.129 1.00 83.62 69 LYS A CA 1
ATOM 545 C C . LYS A 1 69 ? 12.175 10.776 -15.718 1.00 83.62 69 LYS A C 1
ATOM 547 O O . LYS A 1 69 ? 12.135 10.590 -16.935 1.00 83.62 69 LYS A O 1
ATOM 552 N N . ARG A 1 70 ? 12.714 9.908 -14.861 1.00 83.94 70 ARG A N 1
ATOM 553 C CA . ARG A 1 70 ? 13.356 8.627 -15.213 1.00 83.94 70 ARG A CA 1
ATOM 554 C C . ARG A 1 70 ? 12.351 7.510 -15.471 1.00 83.94 70 ARG A C 1
ATOM 556 O O . ARG A 1 70 ? 12.413 6.434 -14.908 1.00 83.94 70 ARG A O 1
ATOM 563 N N . THR A 1 71 ? 11.377 7.807 -16.312 1.00 85.38 71 THR A N 1
ATOM 564 C CA . THR A 1 71 ? 10.292 6.883 -16.646 1.00 85.38 71 THR A CA 1
ATOM 565 C C . THR A 1 71 ? 10.203 6.653 -18.147 1.00 85.38 71 THR A C 1
ATOM 567 O O . THR A 1 71 ? 9.125 6.406 -18.689 1.00 85.38 71 THR A O 1
ATOM 570 N N . TYR A 1 72 ? 11.336 6.814 -18.837 1.00 88.31 72 TYR A N 1
ATOM 571 C CA . TYR A 1 72 ? 11.459 6.611 -20.269 1.00 88.31 72 TYR A CA 1
ATOM 572 C C . TYR A 1 72 ? 11.923 5.186 -20.559 1.00 88.31 72 TYR A C 1
ATOM 574 O O . TYR A 1 72 ? 13.011 4.793 -20.144 1.00 88.31 72 TYR A O 1
ATOM 582 N N . TYR A 1 73 ? 11.082 4.414 -21.246 1.00 86.19 73 TYR A N 1
ATOM 583 C CA . TYR A 1 73 ? 11.308 2.995 -21.517 1.00 86.19 73 TYR A CA 1
ATOM 584 C C . TYR A 1 73 ? 10.970 2.643 -22.972 1.00 86.19 73 TYR A C 1
ATOM 586 O O . TYR A 1 73 ? 10.269 3.389 -23.660 1.00 86.19 73 TYR A O 1
ATOM 594 N N . VAL A 1 74 ? 11.462 1.494 -23.444 1.00 89.62 74 VAL A N 1
ATOM 595 C CA . VAL A 1 74 ? 11.142 0.951 -24.774 1.00 89.62 74 VAL A CA 1
ATOM 596 C C . VAL A 1 74 ? 9.788 0.239 -24.716 1.00 89.62 74 VAL A C 1
ATOM 598 O O . VAL A 1 74 ? 9.639 -0.756 -24.015 1.00 89.62 74 VAL A O 1
ATOM 601 N N . GLU A 1 75 ? 8.799 0.746 -25.450 1.00 91.00 75 GLU A N 1
ATOM 602 C CA . GLU A 1 75 ? 7.462 0.149 -25.576 1.00 91.00 75 GLU A CA 1
ATOM 603 C C . GLU A 1 75 ? 7.431 -0.956 -26.644 1.00 91.00 75 GLU A C 1
ATOM 605 O O . GLU A 1 75 ? 6.772 -1.976 -26.453 1.00 91.00 75 GLU A O 1
ATOM 610 N N . SER A 1 7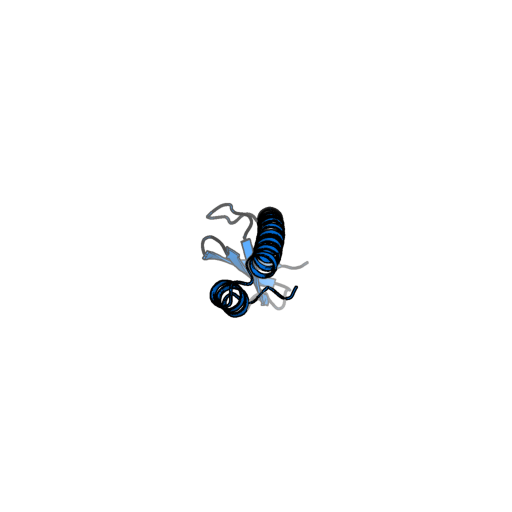6 ? 8.162 -0.791 -27.751 1.00 91.12 76 SER A N 1
ATOM 611 C CA . SER A 1 76 ? 8.309 -1.833 -28.773 1.00 91.12 76 SER A CA 1
ATOM 612 C C . SER A 1 76 ? 9.672 -1.784 -29.457 1.00 91.12 76 SER A C 1
ATOM 614 O O . SER A 1 76 ? 10.314 -0.736 -29.533 1.00 91.12 76 SER A O 1
ATOM 616 N N . SER A 1 77 ? 10.128 -2.939 -29.943 1.00 91.81 77 SER A N 1
ATOM 617 C CA . SER A 1 77 ? 11.392 -3.101 -30.663 1.00 91.81 77 SER A CA 1
ATOM 618 C C . SER A 1 77 ? 11.179 -4.108 -31.789 1.00 91.81 77 SER A C 1
ATOM 620 O O . SER A 1 77 ? 11.057 -5.304 -31.534 1.00 91.81 77 SER A O 1
ATOM 622 N N . GLU A 1 78 ? 11.104 -3.622 -33.025 1.00 92.62 78 GLU A N 1
ATOM 623 C CA . GLU A 1 78 ? 10.840 -4.431 -34.222 1.00 92.62 78 GLU A CA 1
ATOM 624 C C . GLU A 1 78 ? 11.930 -4.199 -35.276 1.00 92.62 78 GLU A C 1
ATOM 626 O O . GLU A 1 78 ? 12.485 -3.102 -35.329 1.00 92.62 78 GLU A O 1
ATOM 631 N N . PRO A 1 79 ? 12.243 -5.174 -36.148 1.00 92.00 79 PRO A N 1
ATOM 632 C CA . PRO A 1 79 ? 13.157 -4.948 -37.266 1.00 92.00 79 PRO A CA 1
ATOM 633 C C . PRO A 1 79 ? 12.688 -3.789 -38.155 1.00 92.00 79 PRO A C 1
ATOM 635 O O . PRO A 1 79 ? 11.509 -3.690 -38.509 1.00 92.00 79 PRO A O 1
ATOM 638 N N . ASP A 1 80 ? 13.602 -2.893 -38.526 1.00 91.56 80 ASP A N 1
ATOM 639 C CA . ASP A 1 80 ? 13.264 -1.772 -39.396 1.00 91.56 80 ASP A CA 1
ATOM 640 C C . ASP A 1 80 ? 12.934 -2.242 -40.824 1.00 91.56 80 ASP A C 1
ATOM 642 O O . ASP A 1 80 ? 13.515 -3.189 -41.346 1.00 91.56 80 ASP A O 1
ATOM 646 N N . ARG A 1 81 ? 12.017 -1.543 -41.500 1.00 90.94 81 ARG A N 1
ATOM 647 C CA . ARG A 1 81 ? 11.574 -1.908 -42.857 1.00 90.94 81 ARG A CA 1
ATOM 648 C C . ARG A 1 81 ? 12.671 -1.817 -43.915 1.00 90.94 81 ARG A C 1
ATOM 650 O O . ARG A 1 81 ? 12.564 -2.484 -44.936 1.00 90.94 81 ARG A O 1
ATOM 657 N N . ILE A 1 82 ? 13.646 -0.931 -43.724 1.00 88.75 82 ILE A N 1
ATOM 658 C CA . ILE A 1 82 ? 14.711 -0.665 -44.696 1.00 88.75 82 ILE A CA 1
ATOM 659 C C . ILE A 1 82 ? 16.006 -1.326 -44.233 1.00 88.75 82 ILE A C 1
ATOM 661 O O . ILE A 1 82 ? 16.716 -1.921 -45.037 1.00 88.75 82 ILE A O 1
ATOM 665 N N . PHE A 1 83 ? 16.307 -1.224 -42.937 1.00 87.19 83 PHE A N 1
ATOM 666 C CA . PHE A 1 83 ? 17.586 -1.661 -42.376 1.00 87.19 83 PHE A CA 1
ATOM 667 C C . PHE A 1 83 ? 17.493 -2.935 -41.525 1.00 87.19 83 PHE A C 1
ATOM 669 O O . PHE A 1 83 ? 18.499 -3.333 -40.943 1.00 87.19 83 PHE A O 1
ATOM 676 N N . GLY A 1 84 ? 16.330 -3.590 -41.455 1.00 87.56 84 GLY A N 1
ATOM 677 C CA . GLY A 1 84 ? 16.116 -4.794 -40.644 1.00 87.56 84 GLY A CA 1
ATOM 678 C C . GLY A 1 84 ? 17.061 -5.939 -40.999 1.00 87.56 84 GLY A C 1
ATOM 679 O O . GLY A 1 84 ? 17.656 -6.537 -40.107 1.00 87.56 84 GLY A O 1
ATOM 680 N N . ASP A 1 85 ? 17.299 -6.164 -42.294 1.00 87.88 85 ASP A N 1
ATOM 681 C CA . ASP A 1 85 ? 18.224 -7.200 -42.781 1.00 87.88 85 ASP A CA 1
ATOM 682 C C . ASP A 1 85 ? 19.696 -6.911 -42.432 1.00 87.88 85 ASP A C 1
ATOM 684 O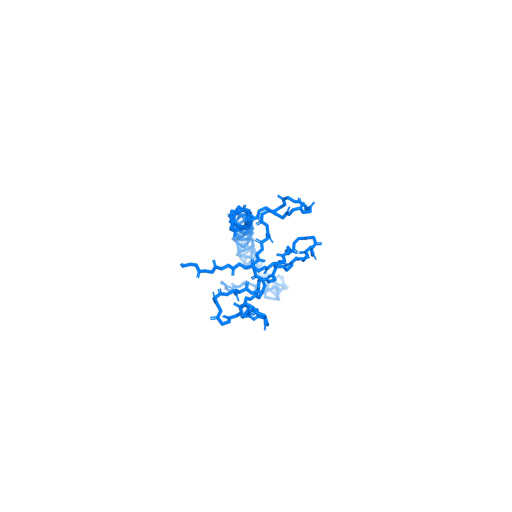 O . ASP A 1 85 ? 20.534 -7.810 -42.445 1.00 87.88 85 ASP A O 1
ATOM 688 N N . LEU A 1 86 ? 20.017 -5.656 -42.097 1.00 89.62 86 LEU A N 1
ATOM 689 C CA . LEU A 1 86 ? 21.339 -5.213 -41.647 1.00 89.62 86 LEU A CA 1
ATOM 690 C C . LEU A 1 86 ? 21.432 -5.110 -40.113 1.00 89.62 86 LEU A C 1
ATOM 692 O O . LEU A 1 86 ? 22.380 -4.520 -39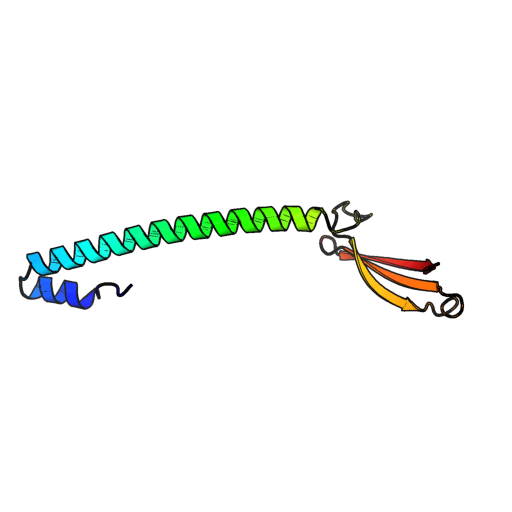.600 1.00 89.62 86 LEU A O 1
ATOM 696 N N . GLY A 1 87 ? 20.451 -5.647 -39.378 1.00 87.69 87 GLY A N 1
ATOM 697 C CA . GLY A 1 87 ? 20.406 -5.598 -37.912 1.00 87.69 87 GLY A CA 1
ATOM 698 C C . GLY A 1 87 ? 19.853 -4.290 -37.334 1.00 87.69 87 GLY A C 1
ATOM 699 O O . GLY A 1 87 ? 19.974 -4.039 -36.136 1.00 87.69 87 GLY A O 1
ATOM 700 N N . GLY A 1 88 ? 19.245 -3.434 -38.159 1.00 90.81 88 GLY A N 1
ATOM 701 C CA . GLY A 1 88 ? 18.571 -2.225 -37.695 1.00 90.81 88 GLY A CA 1
ATOM 702 C C . GLY A 1 88 ? 17.251 -2.550 -36.997 1.00 90.81 88 GLY A C 1
ATOM 703 O O . GLY A 1 88 ? 16.316 -3.042 -37.627 1.00 90.81 88 GLY A O 1
ATOM 704 N N . MET A 1 89 ? 17.143 -2.216 -35.714 1.00 91.25 89 MET A N 1
ATOM 705 C CA . MET A 1 89 ? 15.915 -2.327 -34.926 1.00 91.25 89 MET A CA 1
ATOM 706 C C . MET A 1 89 ? 15.263 -0.954 -34.796 1.00 91.25 89 MET A C 1
ATOM 708 O O . MET A 1 89 ? 15.887 0.013 -34.361 1.00 91.25 89 MET A O 1
ATOM 712 N N . ARG A 1 90 ? 13.987 -0.854 -35.149 1.00 92.12 90 ARG A N 1
ATOM 713 C CA . ARG A 1 90 ? 13.148 0.300 -34.854 1.00 92.12 90 ARG A CA 1
ATOM 714 C C . ARG A 1 90 ? 12.575 0.146 -33.451 1.00 92.12 90 ARG A C 1
ATOM 716 O O . ARG A 1 90 ? 11.736 -0.720 -33.204 1.00 92.12 90 ARG A O 1
ATOM 723 N N . ARG A 1 91 ? 13.003 1.022 -32.548 1.00 92.94 91 ARG A N 1
ATOM 724 C CA . ARG A 1 91 ? 12.497 1.090 -31.177 1.00 92.94 91 ARG A CA 1
ATOM 725 C C . ARG A 1 91 ? 11.524 2.248 -31.033 1.00 92.94 91 ARG A C 1
ATOM 727 O O . ARG A 1 91 ? 11.804 3.353 -31.501 1.00 92.94 91 ARG A O 1
ATOM 734 N N . VAL A 1 92 ? 10.390 1.988 -30.394 1.00 92.56 92 VAL A N 1
ATOM 735 C CA . VAL A 1 92 ? 9.448 3.013 -29.940 1.00 92.56 92 VAL A CA 1
ATOM 736 C C . VAL A 1 92 ? 9.635 3.171 -28.445 1.00 92.56 92 VAL A C 1
ATOM 738 O O . VAL A 1 92 ? 9.480 2.216 -27.688 1.00 92.56 92 VAL A O 1
ATOM 741 N N . TYR A 1 93 ? 9.975 4.378 -28.027 1.00 91.44 93 TYR A N 1
ATOM 742 C CA . TYR A 1 93 ? 10.140 4.751 -26.637 1.00 91.44 93 TYR A CA 1
ATOM 743 C C . TYR A 1 93 ? 8.919 5.521 -26.152 1.00 91.44 93 TYR A C 1
ATOM 745 O O . TYR A 1 93 ? 8.309 6.282 -26.910 1.00 91.44 93 TYR A O 1
ATOM 753 N N . LYS A 1 94 ? 8.589 5.365 -24.870 1.00 90.94 94 LYS A N 1
ATOM 754 C CA . LYS A 1 94 ? 7.455 6.030 -24.235 1.00 90.94 94 LYS A CA 1
ATOM 755 C C . LYS A 1 94 ? 7.768 6.417 -22.799 1.00 90.94 94 LYS A C 1
ATOM 757 O O . LYS A 1 94 ? 8.448 5.702 -22.073 1.00 90.94 94 LYS A O 1
ATOM 762 N N . CYS A 1 95 ? 7.253 7.571 -22.386 1.00 90.88 95 CYS A N 1
ATOM 763 C CA . CYS A 1 95 ? 7.280 8.023 -21.002 1.00 90.88 95 CYS A CA 1
ATOM 764 C C . CYS A 1 95 ? 5.934 7.739 -20.328 1.00 90.88 95 CYS A C 1
ATOM 766 O O . CYS A 1 95 ? 4.908 8.245 -20.790 1.00 90.88 95 CYS A O 1
ATOM 768 N N . SER A 1 96 ? 5.934 6.995 -19.217 1.00 85.81 96 SER A N 1
ATOM 769 C CA . SER A 1 96 ? 4.703 6.698 -18.460 1.00 85.81 96 SER A CA 1
ATOM 770 C C . SER A 1 96 ? 4.088 7.939 -17.802 1.00 85.81 96 SER A C 1
ATOM 772 O O . SER A 1 96 ? 2.878 8.006 -17.615 1.00 85.81 96 SER A O 1
ATOM 774 N N . GLU A 1 97 ? 4.904 8.951 -17.503 1.00 88.12 97 GLU A N 1
ATOM 775 C CA . GLU A 1 97 ? 4.496 10.134 -16.737 1.00 88.12 97 GLU A CA 1
ATOM 776 C C . GLU A 1 97 ? 3.868 11.243 -17.585 1.00 88.12 97 GLU A C 1
ATOM 778 O O . GLU A 1 97 ? 2.864 11.837 -17.204 1.00 88.12 97 GLU A O 1
ATOM 783 N N . CYS A 1 98 ? 4.476 11.576 -18.728 1.00 90.31 98 CYS A N 1
ATOM 784 C CA . CYS A 1 98 ? 3.998 12.669 -19.586 1.00 90.31 98 CYS A CA 1
ATOM 785 C C . CYS A 1 98 ? 3.433 12.197 -20.930 1.00 90.31 98 CYS A C 1
ATOM 787 O O . CYS A 1 98 ? 3.004 13.027 -21.734 1.00 90.31 98 CYS A O 1
ATOM 789 N N . GLY A 1 99 ? 3.473 10.887 -21.199 1.00 88.75 99 GLY A N 1
ATOM 790 C CA . GLY A 1 99 ? 2.998 10.299 -22.449 1.00 88.75 99 GLY A CA 1
ATOM 791 C C . GLY A 1 99 ? 3.826 10.679 -23.679 1.00 88.75 99 GLY A C 1
ATOM 792 O O . GLY A 1 99 ? 3.350 10.513 -24.797 1.00 88.75 99 GLY A O 1
ATOM 793 N N . PHE A 1 100 ? 5.034 11.227 -23.507 1.00 92.44 100 PHE A N 1
ATOM 794 C CA . PHE A 1 100 ? 5.932 11.505 -24.629 1.00 92.44 100 PHE A CA 1
ATOM 795 C C . PHE A 1 100 ? 6.358 10.200 -25.304 1.00 92.44 100 PHE A C 1
ATOM 797 O O . PHE A 1 100 ? 6.738 9.259 -24.610 1.00 92.44 100 PHE A O 1
ATOM 804 N N . THR A 1 101 ? 6.319 10.172 -26.635 1.00 93.25 101 THR A N 1
ATOM 805 C CA . THR A 1 101 ? 6.687 9.013 -27.452 1.00 93.25 101 THR A CA 1
ATOM 806 C C . THR A 1 101 ? 7.639 9.419 -28.566 1.00 93.25 101 THR A C 1
ATOM 808 O O . THR A 1 101 ? 7.384 10.417 -29.245 1.00 93.25 101 THR A O 1
ATOM 811 N N . GLU A 1 102 ? 8.674 8.622 -28.808 1.00 93.50 102 GLU A N 1
ATOM 812 C CA . GLU A 1 102 ? 9.610 8.827 -29.917 1.00 93.50 102 GLU A CA 1
ATOM 813 C C . GLU A 1 102 ? 10.004 7.489 -30.548 1.00 93.50 102 GLU A C 1
ATOM 815 O O . GLU A 1 102 ? 9.998 6.455 -29.885 1.00 93.50 102 GLU A O 1
ATOM 820 N N . SER A 1 103 ? 10.323 7.490 -31.842 1.00 91.50 103 SER A N 1
ATOM 821 C CA . SER A 1 103 ? 10.779 6.288 -32.543 1.00 91.50 103 SER A CA 1
ATOM 822 C C . SER A 1 103 ? 12.138 6.526 -33.186 1.00 91.50 103 SER A C 1
ATOM 824 O O . SER A 1 103 ? 12.290 7.504 -33.920 1.00 91.50 103 SER A O 1
ATOM 826 N N . GLY A 1 104 ? 13.089 5.618 -32.971 1.00 87.94 104 GLY A N 1
ATOM 827 C CA . GLY A 1 104 ? 14.431 5.678 -33.555 1.00 87.94 104 GLY A CA 1
ATOM 828 C C . GLY A 1 104 ? 14.898 4.328 -34.095 1.00 87.94 104 GLY A C 1
ATOM 829 O O . GLY A 1 104 ? 14.333 3.288 -33.761 1.00 87.94 104 GLY A O 1
ATOM 830 N N . ILE A 1 105 ? 15.923 4.356 -34.949 1.00 87.19 105 ILE A N 1
ATOM 831 C CA . ILE A 1 105 ? 16.607 3.152 -35.434 1.00 87.19 105 ILE A CA 1
ATOM 832 C C . ILE A 1 105 ? 17.873 2.972 -34.594 1.00 87.19 105 ILE A C 1
ATOM 834 O O . ILE A 1 105 ? 18.714 3.868 -34.549 1.00 87.19 105 ILE A O 1
ATOM 838 N N . SER A 1 106 ? 18.004 1.823 -33.941 1.00 82.88 106 SER A N 1
ATOM 839 C CA . SER A 1 106 ? 19.193 1.394 -33.206 1.00 82.88 106 SER A CA 1
ATOM 840 C C . SER A 1 106 ? 19.747 0.120 -33.836 1.00 82.88 106 SER A C 1
ATOM 842 O O . SER A 1 106 ? 18.985 -0.800 -34.121 1.00 82.88 106 SER A O 1
ATOM 844 N N . SER A 1 107 ? 21.058 0.042 -34.029 1.00 75.88 107 SER A N 1
ATOM 845 C CA . SER A 1 107 ? 21.743 -1.191 -34.425 1.00 75.88 107 SER A CA 1
ATOM 846 C C . SER A 1 107 ? 22.259 -1.905 -33.177 1.00 75.88 107 SER A C 1
ATOM 848 O O . SER A 1 107 ? 23.116 -1.352 -32.485 1.00 75.88 107 SER A O 1
ATOM 850 N N . ASP A 1 108 ? 21.772 -3.111 -32.892 1.00 62.75 108 ASP A N 1
ATOM 851 C CA . ASP A 1 108 ? 22.402 -3.978 -31.890 1.00 62.75 108 ASP A CA 1
ATOM 852 C C . ASP A 1 108 ? 23.611 -4.642 -32.575 1.00 62.75 108 ASP A C 1
ATOM 854 O O . ASP A 1 108 ? 23.441 -5.473 -33.466 1.00 62.75 108 ASP A O 1
ATOM 858 N N . SER A 1 109 ? 24.819 -4.154 -32.261 1.00 54.34 109 SER A N 1
ATOM 859 C CA . SER A 1 109 ? 26.095 -4.616 -32.849 1.00 54.34 109 SER A CA 1
ATOM 860 C C . SER A 1 109 ? 26.588 -5.914 -32.222 1.00 54.34 109 SER A C 1
ATOM 862 O O . SER A 1 109 ? 26.445 -6.045 -30.986 1.00 54.34 109 SER A O 1
#